Protein AF-A0A8B3LMM1-F1 (afdb_monomer_lite)

Foldseek 3Di:
DAEEEEEAPVVLVVVVCCCCPVVVHDPVRYDRWHQHYPPDDDGGGD

Structure (mmCIF, N/CA/C/O backbone):
data_AF-A0A8B3LMM1-F1
#
_entry.id   AF-A0A8B3LMM1-F1
#
loop_
_atom_site.group_PDB
_atom_site.id
_atom_site.type_symbol
_atom_site.label_atom_id
_atom_site.label_alt_id
_atom_site.label_comp_id
_atom_site.label_asym_id
_atom_site.label_entity_id
_atom_site.label_seq_id
_atom_site.pdbx_PDB_ins_code
_atom_site.Cartn_x
_atom_site.Cartn_y
_atom_site.Cartn_z
_atom_site.occupancy
_atom_site.B_iso_or_equiv
_atom_site.auth_seq_id
_atom_site.auth_comp_id
_atom_site.auth_asym_id
_atom_site.auth_atom_id
_atom_site.pdbx_PDB_model_num
ATOM 1 N N . ALA A 1 1 ? -2.544 4.672 17.800 1.00 83.06 1 ALA A N 1
ATOM 2 C CA . ALA A 1 1 ? -1.185 4.766 17.220 1.00 83.06 1 ALA A CA 1
ATOM 3 C C . ALA A 1 1 ? -1.319 4.858 15.705 1.00 83.06 1 ALA A C 1
ATOM 5 O O . ALA A 1 1 ? -2.283 4.309 15.189 1.00 83.06 1 ALA A O 1
ATOM 6 N N . PHE A 1 2 ? -0.420 5.563 15.017 1.00 94.00 2 PHE A N 1
ATOM 7 C CA . PHE A 1 2 ? -0.497 5.754 13.563 1.00 94.00 2 PHE A CA 1
ATOM 8 C C . PHE A 1 2 ? 0.221 4.623 12.814 1.00 94.00 2 PHE A C 1
ATOM 10 O O . PHE A 1 2 ? 1.358 4.289 13.157 1.00 94.00 2 PHE A O 1
ATOM 17 N N . GLY A 1 3 ? -0.430 4.034 11.809 1.00 95.56 3 GL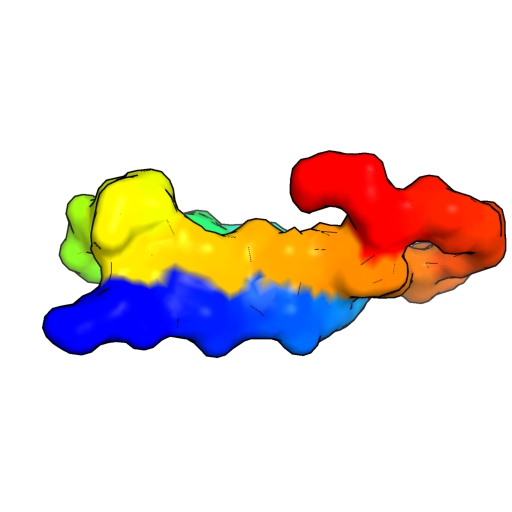Y A N 1
ATOM 18 C CA . GLY A 1 3 ? 0.139 2.969 10.979 1.00 95.56 3 GLY A CA 1
ATOM 19 C C . GLY A 1 3 ? 0.817 3.513 9.722 1.00 95.56 3 GLY A C 1
ATOM 20 O O . GLY A 1 3 ? 0.194 4.235 8.947 1.00 95.56 3 GLY A O 1
ATOM 21 N N . TRP A 1 4 ? 2.075 3.141 9.474 1.00 96.75 4 TRP A N 1
ATOM 22 C CA . TRP A 1 4 ? 2.808 3.557 8.274 1.00 96.75 4 TRP A CA 1
ATOM 23 C C . TRP A 1 4 ? 3.430 2.368 7.538 1.00 96.75 4 TRP A C 1
ATOM 25 O O . TRP A 1 4 ? 4.067 1.516 8.154 1.00 96.75 4 TRP A O 1
ATOM 35 N N . PHE A 1 5 ? 3.234 2.309 6.220 1.00 96.81 5 PHE A N 1
ATOM 36 C CA . PHE A 1 5 ? 3.767 1.260 5.352 1.00 96.81 5 PHE A CA 1
ATOM 37 C C . PHE A 1 5 ? 4.226 1.846 4.012 1.00 96.81 5 PHE A C 1
ATOM 39 O O . PHE A 1 5 ? 3.468 2.559 3.355 1.00 96.81 5 PHE A O 1
ATOM 46 N N . ALA A 1 6 ? 5.446 1.531 3.578 1.00 96.19 6 ALA A N 1
ATOM 47 C CA . ALA A 1 6 ? 5.982 1.969 2.292 1.00 96.19 6 ALA A CA 1
ATOM 48 C C . ALA A 1 6 ? 6.679 0.808 1.576 1.00 96.19 6 ALA A C 1
ATOM 50 O O . ALA A 1 6 ? 7.568 0.173 2.142 1.00 96.19 6 ALA A O 1
ATOM 51 N N . ALA A 1 7 ? 6.263 0.506 0.344 1.00 95.75 7 ALA A N 1
ATOM 52 C CA . ALA A 1 7 ? 6.768 -0.648 -0.400 1.00 95.75 7 ALA A CA 1
ATOM 53 C C . ALA A 1 7 ? 6.575 -0.499 -1.920 1.00 95.75 7 ALA A C 1
ATOM 55 O O . ALA A 1 7 ? 6.295 0.586 -2.434 1.00 95.75 7 ALA A O 1
ATOM 56 N N . GLU A 1 8 ? 6.718 -1.616 -2.636 1.00 96.81 8 GLU A N 1
ATOM 57 C CA . GLU A 1 8 ? 6.290 -1.761 -4.028 1.00 96.81 8 GLU A CA 1
ATOM 58 C C . GLU A 1 8 ? 4.791 -1.450 -4.174 1.00 96.81 8 GLU A C 1
ATOM 60 O O . GLU A 1 8 ? 3.993 -1.747 -3.280 1.00 96.81 8 GLU A O 1
ATOM 65 N N . ALA A 1 9 ? 4.400 -0.863 -5.305 1.00 96.12 9 ALA A N 1
ATOM 66 C CA . ALA A 1 9 ? 3.049 -0.362 -5.549 1.00 96.12 9 ALA A CA 1
ATOM 67 C C . ALA A 1 9 ? 1.918 -1.370 -5.279 1.00 96.12 9 ALA A C 1
ATOM 69 O O . ALA A 1 9 ? 0.890 -1.000 -4.706 1.00 96.12 9 ALA A O 1
ATOM 70 N N . THR A 1 10 ? 2.096 -2.633 -5.657 1.00 97.19 10 THR A N 1
ATOM 71 C CA . THR A 1 10 ? 1.112 -3.701 -5.436 1.00 97.19 10 THR A CA 1
ATOM 72 C C . THR A 1 10 ? 1.002 -4.029 -3.955 1.00 97.19 10 THR A C 1
ATOM 74 O O . THR A 1 10 ? -0.102 -4.071 -3.417 1.00 97.19 10 THR A O 1
ATOM 77 N N . ALA A 1 11 ? 2.134 -4.192 -3.269 1.00 97.62 11 ALA A N 1
ATOM 78 C CA . ALA A 1 11 ? 2.150 -4.462 -1.834 1.00 97.62 11 ALA A CA 1
ATOM 79 C C . ALA A 1 11 ? 1.525 -3.308 -1.030 1.00 97.62 11 ALA A C 1
ATOM 81 O O . ALA A 1 11 ? 0.671 -3.540 -0.173 1.00 97.62 11 ALA A O 1
ATOM 82 N N . ALA A 1 12 ? 1.884 -2.059 -1.345 1.00 97.56 12 ALA A N 1
ATOM 83 C CA . ALA A 1 12 ? 1.315 -0.874 -0.699 1.00 97.56 12 ALA A CA 1
ATOM 84 C C . ALA A 1 12 ? -0.202 -0.770 -0.914 1.00 97.56 12 A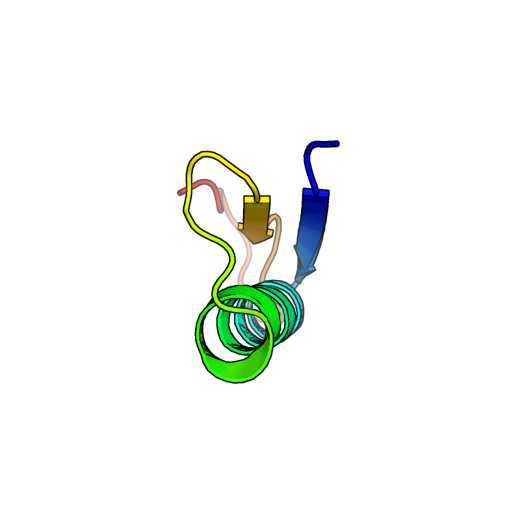LA A C 1
ATOM 86 O O 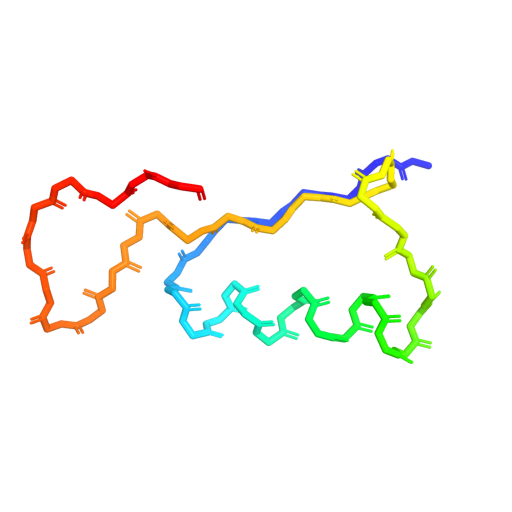. ALA A 1 12 ? -0.938 -0.393 0.001 1.00 97.56 12 ALA A O 1
ATOM 87 N N . LYS A 1 13 ? -0.685 -1.148 -2.104 1.00 97.62 13 LYS A N 1
ATOM 88 C CA . LYS A 1 13 ? -2.118 -1.224 -2.397 1.00 97.62 13 LYS A CA 1
ATOM 89 C C . LYS A 1 13 ? -2.819 -2.280 -1.535 1.00 97.62 13 LYS A C 1
ATOM 91 O O . LYS A 1 13 ? -3.823 -1.941 -0.916 1.00 97.62 13 LYS A O 1
ATOM 96 N N . VAL A 1 14 ? -2.278 -3.498 -1.448 1.00 98.31 14 VAL A N 1
ATOM 97 C CA . VAL A 1 14 ? -2.867 -4.598 -0.657 1.00 98.31 14 VAL A CA 1
ATOM 98 C C . VAL A 1 14 ? -3.024 -4.202 0.812 1.00 98.31 14 VAL A C 1
ATOM 100 O O . VAL A 1 14 ? -4.101 -4.359 1.383 1.00 98.31 14 VAL A O 1
ATOM 103 N N . VAL A 1 15 ? -1.982 -3.623 1.416 1.00 97.94 15 VAL A N 1
ATOM 104 C CA . VAL A 1 15 ? -2.038 -3.177 2.818 1.00 97.94 15 VAL A CA 1
ATOM 105 C C . VAL A 1 15 ?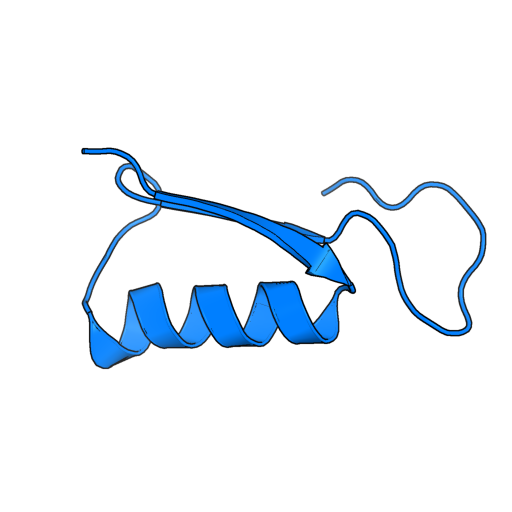 -3.084 -2.077 3.008 1.00 97.94 15 VAL A C 1
ATOM 107 O O . VAL A 1 15 ? -3.882 -2.143 3.942 1.00 97.94 15 VAL A O 1
ATOM 110 N N . ARG A 1 16 ? -3.138 -1.093 2.100 1.00 97.62 16 ARG A N 1
ATOM 111 C CA . ARG A 1 16 ? -4.134 -0.013 2.159 1.00 97.62 16 ARG A CA 1
ATOM 112 C C . ARG A 1 16 ? -5.567 -0.537 2.079 1.00 97.62 16 ARG A C 1
ATOM 114 O O . ARG A 1 16 ? -6.435 -0.033 2.788 1.00 97.62 16 ARG A O 1
ATOM 121 N N . GLU A 1 17 ? -5.820 -1.499 1.198 1.00 98.00 17 GLU A N 1
ATOM 122 C CA . GLU A 1 17 ? -7.143 -2.105 1.019 1.00 98.00 17 GLU A CA 1
ATOM 123 C C . GLU A 1 17 ? -7.557 -2.912 2.248 1.00 98.00 17 GLU A C 1
ATOM 125 O O . GLU A 1 17 ? -8.687 -2.767 2.704 1.00 98.00 17 GLU A O 1
ATOM 130 N N . TYR A 1 18 ? -6.637 -3.672 2.843 1.00 98.44 18 TYR A N 1
ATOM 131 C CA . TYR A 1 18 ? -6.897 -4.386 4.092 1.00 98.44 18 TYR A CA 1
ATOM 132 C C . TYR A 1 18 ? -7.207 -3.430 5.251 1.00 98.44 18 TYR A C 1
ATOM 134 O O . TYR A 1 18 ? -8.205 -3.598 5.953 1.00 98.44 18 TYR A O 1
ATOM 142 N N . TRP A 1 19 ? -6.401 -2.379 5.427 1.00 97.88 19 TRP A N 1
ATOM 143 C CA . TRP A 1 19 ? -6.640 -1.378 6.467 1.00 97.88 19 TRP A CA 1
ATOM 144 C C . TRP A 1 19 ? -8.001 -0.702 6.322 1.00 97.88 19 TRP A C 1
ATOM 146 O O . TRP A 1 19 ? -8.734 -0.616 7.301 1.00 97.88 19 TRP A O 1
ATOM 156 N N . ARG A 1 20 ? -8.379 -0.285 5.111 1.00 96.44 20 ARG A N 1
ATOM 157 C CA . ARG A 1 20 ? -9.654 0.411 4.882 1.00 96.44 20 ARG A CA 1
ATOM 158 C C . ARG A 1 20 ? -10.859 -0.523 4.893 1.00 96.44 20 ARG A C 1
ATOM 160 O O . ARG A 1 20 ? -11.887 -0.174 5.456 1.00 96.44 20 ARG A O 1
ATOM 167 N N . GLY A 1 21 ? -10.747 -1.675 4.239 1.00 97.69 21 GLY A N 1
ATOM 168 C CA . GLY A 1 21 ? -11.864 -2.589 4.016 1.00 97.69 21 GLY A CA 1
ATOM 169 C C . GLY A 1 21 ? -12.102 -3.551 5.173 1.00 97.69 21 GLY A C 1
ATOM 170 O O . GLY A 1 21 ? -13.249 -3.814 5.516 1.00 97.69 21 GLY A O 1
ATOM 171 N N . THR A 1 22 ? -11.036 -4.071 5.783 1.00 98.19 22 THR A N 1
ATOM 172 C CA . THR A 1 22 ? -11.145 -5.065 6.860 1.00 98.19 22 THR A CA 1
ATOM 173 C C . THR A 1 22 ? -11.058 -4.429 8.239 1.00 98.19 22 THR A C 1
ATOM 175 O O . THR A 1 22 ? -11.809 -4.818 9.127 1.00 98.19 22 THR A O 1
ATOM 178 N N . LEU A 1 23 ? -10.163 -3.455 8.430 1.00 97.38 23 LEU A N 1
ATOM 179 C CA . LEU A 1 23 ? -9.965 -2.824 9.741 1.00 97.38 23 LEU A CA 1
ATOM 180 C C . LEU A 1 23 ? -10.725 -1.503 9.917 1.00 97.38 23 LEU A C 1
ATOM 182 O O . LEU A 1 23 ? -10.779 -0.989 11.029 1.00 97.38 23 LEU A O 1
ATOM 186 N N . GLY A 1 24 ? -11.291 -0.942 8.844 1.00 97.44 24 GLY A N 1
ATOM 187 C CA . GLY A 1 24 ? -11.993 0.343 8.885 1.00 97.44 24 GLY A CA 1
ATOM 188 C C . GLY A 1 24 ? -11.092 1.555 9.149 1.00 97.44 24 GLY A C 1
ATOM 189 O O . GLY A 1 24 ? -11.607 2.631 9.434 1.00 97.44 24 GLY A O 1
ATOM 190 N N . LEU A 1 25 ? -9.768 1.404 9.048 1.00 97.38 25 LEU A N 1
ATOM 191 C CA . LEU A 1 25 ? -8.816 2.463 9.370 1.00 97.38 25 LEU A CA 1
ATOM 192 C C . LEU A 1 25 ? -8.761 3.522 8.266 1.00 97.38 25 LEU A C 1
ATOM 194 O O . LEU A 1 25 ? -8.547 3.233 7.079 1.00 97.38 25 LEU A O 1
ATOM 198 N N . GLY A 1 26 ? -8.941 4.771 8.683 1.00 93.50 26 GLY A N 1
ATOM 199 C CA . GLY A 1 26 ? -8.993 5.937 7.819 1.00 93.50 26 GLY A CA 1
ATOM 200 C C . GLY A 1 26 ? -7.622 6.480 7.415 1.00 93.50 26 GLY A C 1
ATOM 201 O O . GLY A 1 26 ? -6.561 5.942 7.734 1.00 93.50 26 GLY A O 1
ATOM 202 N N . ARG A 1 27 ? -7.649 7.602 6.686 1.00 93.94 27 ARG A N 1
ATOM 203 C CA . ARG A 1 27 ? -6.431 8.316 6.262 1.00 93.94 27 ARG A CA 1
ATOM 204 C C . ARG A 1 27 ? -5.722 9.007 7.435 1.00 93.94 27 ARG A C 1
ATOM 206 O O . ARG A 1 27 ? -4.510 9.162 7.384 1.00 93.94 27 ARG A O 1
ATOM 213 N N . ASP A 1 28 ? -6.466 9.363 8.478 1.00 96.81 28 ASP A N 1
ATOM 214 C CA . ASP A 1 28 ? -5.926 10.020 9.675 1.00 96.81 28 ASP A CA 1
ATOM 215 C C . ASP A 1 28 ? -5.268 9.018 10.640 1.00 96.81 28 ASP A C 1
ATOM 217 O O . ASP A 1 28 ? -4.531 9.393 11.547 1.00 96.81 28 ASP A O 1
ATOM 221 N N . GLU A 1 29 ? -5.494 7.723 10.411 1.00 97.69 29 GLU A N 1
ATOM 222 C CA . GLU A 1 29 ? -4.967 6.628 11.228 1.00 97.69 29 GLU A CA 1
ATOM 223 C C . GLU A 1 29 ? -3.845 5.865 10.521 1.00 97.69 29 GLU A C 1
ATOM 225 O O . GLU A 1 29 ? -3.008 5.241 11.180 1.00 97.69 29 GLU A O 1
ATOM 230 N N . THR A 1 30 ? -3.827 5.894 9.183 1.00 97.25 30 THR A N 1
ATOM 231 C CA . THR A 1 30 ? -2.893 5.105 8.380 1.00 97.25 30 THR A CA 1
ATOM 232 C C . THR A 1 30 ? -2.395 5.804 7.116 1.00 97.25 30 THR A C 1
ATOM 234 O O . THR A 1 30 ? -3.140 6.492 6.413 1.00 97.25 30 THR A O 1
ATOM 237 N N . LEU A 1 31 ? -1.137 5.531 6.759 1.00 96.69 31 LEU A N 1
ATOM 238 C CA . LEU A 1 31 ? -0.532 5.910 5.482 1.00 96.69 31 LEU A CA 1
ATOM 239 C C . LEU A 1 31 ? 0.178 4.715 4.835 1.00 96.69 31 LEU A C 1
ATOM 241 O O . LEU A 1 31 ? 1.114 4.150 5.395 1.00 96.69 31 LEU A O 1
ATOM 245 N N . ALA A 1 32 ? -0.251 4.373 3.619 1.00 96.88 32 ALA A N 1
ATOM 246 C CA . ALA A 1 32 ? 0.360 3.348 2.778 1.00 96.88 32 ALA A CA 1
ATOM 247 C C . ALA A 1 32 ? 0.859 3.973 1.463 1.00 96.88 32 ALA A C 1
ATOM 249 O O . ALA A 1 32 ? 0.042 4.402 0.641 1.00 96.88 32 ALA A O 1
ATOM 250 N N . ALA A 1 33 ? 2.180 4.018 1.277 1.00 95.31 33 ALA A N 1
ATOM 251 C CA . ALA A 1 33 ? 2.855 4.689 0.166 1.00 95.31 33 ALA A CA 1
ATOM 252 C C . ALA A 1 33 ? 3.559 3.699 -0.780 1.00 95.31 33 ALA A C 1
ATOM 254 O O . ALA A 1 33 ? 4.172 2.720 -0.355 1.00 95.31 33 ALA A O 1
ATOM 255 N N . ALA A 1 34 ? 3.487 3.970 -2.082 1.00 95.00 34 ALA A N 1
ATOM 256 C CA . ALA A 1 34 ? 4.162 3.191 -3.116 1.00 95.00 34 ALA A CA 1
ATOM 257 C C . ALA A 1 34 ? 5.451 3.903 -3.546 1.00 95.00 34 ALA A C 1
ATOM 259 O O . ALA A 1 34 ? 5.390 4.882 -4.282 1.00 95.00 34 ALA A O 1
ATOM 260 N N . TYR A 1 35 ? 6.609 3.420 -3.096 1.00 93.19 35 TYR A N 1
ATOM 261 C CA . TYR A 1 35 ? 7.903 4.066 -3.379 1.00 93.19 35 TYR A CA 1
ATOM 262 C C . TYR A 1 35 ? 8.488 3.670 -4.730 1.00 93.19 35 TYR A C 1
ATOM 264 O O . TYR A 1 35 ? 9.272 4.406 -5.321 1.00 93.19 35 TYR A O 1
ATOM 272 N N . TRP A 1 36 ? 8.127 2.490 -5.218 1.00 93.44 36 TRP A N 1
ATOM 273 C CA . TRP A 1 36 ? 8.602 1.983 -6.494 1.00 93.44 36 TRP A CA 1
ATOM 274 C C . TRP A 1 36 ? 7.583 1.016 -7.090 1.00 93.44 36 TRP A C 1
ATOM 276 O O . TRP A 1 36 ? 6.655 0.556 -6.418 1.00 93.44 36 TRP A O 1
ATOM 286 N N . ARG A 1 37 ? 7.744 0.707 -8.376 1.00 95.06 37 ARG A N 1
ATOM 287 C CA . ARG A 1 37 ? 6.898 -0.247 -9.093 1.00 95.06 37 ARG A CA 1
ATOM 288 C C . ARG A 1 37 ? 7.757 -1.128 -9.979 1.00 95.06 37 ARG A C 1
ATOM 290 O O . ARG A 1 37 ? 8.565 -0.626 -10.758 1.00 95.06 37 ARG A O 1
ATOM 297 N N . ARG A 1 38 ? 7.560 -2.444 -9.898 1.00 93.81 38 ARG A N 1
ATOM 298 C CA . ARG A 1 38 ? 8.287 -3.381 -10.763 1.00 93.81 38 ARG A CA 1
ATOM 299 C C . ARG A 1 38 ? 7.981 -3.093 -12.238 1.00 93.81 38 ARG A C 1
ATOM 301 O O . ARG A 1 38 ? 6.820 -2.949 -12.611 1.00 93.81 38 ARG A O 1
ATOM 308 N N . GLY A 1 39 ? 9.020 -3.051 -13.072 1.00 95.00 39 GLY A N 1
ATOM 309 C CA . GLY A 1 39 ? 8.895 -2.770 -14.507 1.00 95.00 39 GLY A CA 1
ATOM 310 C C . GLY A 1 39 ? 8.733 -1.287 -14.853 1.00 95.00 39 GLY A C 1
ATOM 311 O O . GLY A 1 39 ? 8.497 -0.969 -16.012 1.00 95.00 39 GLY A O 1
ATOM 312 N N . SER A 1 40 ? 8.869 -0.387 -13.876 1.00 92.12 40 SER A N 1
ATOM 313 C CA . SER A 1 40 ? 8.873 1.059 -14.089 1.00 92.12 40 SER A CA 1
ATOM 314 C C . SER A 1 40 ? 10.141 1.660 -13.494 1.00 92.12 40 SER A C 1
ATOM 316 O O .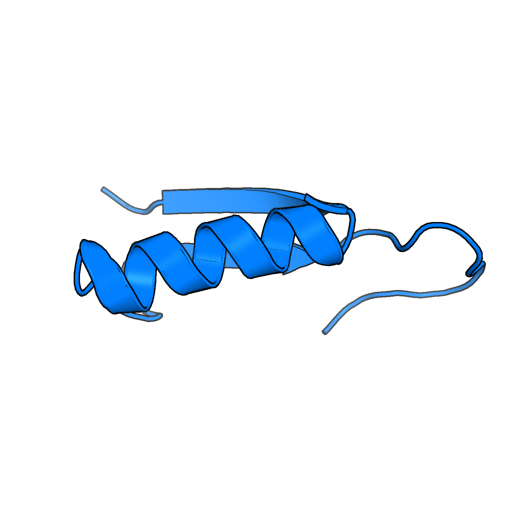 SER A 1 40 ? 10.517 1.329 -12.372 1.00 92.12 40 SER A O 1
ATOM 318 N N . ALA A 1 41 ? 10.775 2.568 -14.228 1.00 88.25 41 ALA A N 1
ATOM 319 C CA . ALA A 1 41 ? 11.831 3.436 -13.718 1.00 88.25 41 ALA A CA 1
ATOM 320 C C . ALA A 1 41 ? 11.341 4.891 -13.763 1.00 88.25 41 ALA A C 1
ATOM 322 O O . ALA A 1 41 ? 10.534 5.239 -14.624 1.00 88.25 41 ALA A O 1
ATOM 323 N N . GLY A 1 42 ? 11.808 5.727 -12.835 1.00 83.19 42 GLY A N 1
ATOM 324 C CA . GLY A 1 42 ? 11.400 7.130 -12.719 1.00 83.19 42 GLY A CA 1
ATOM 325 C C . GLY A 1 42 ? 10.7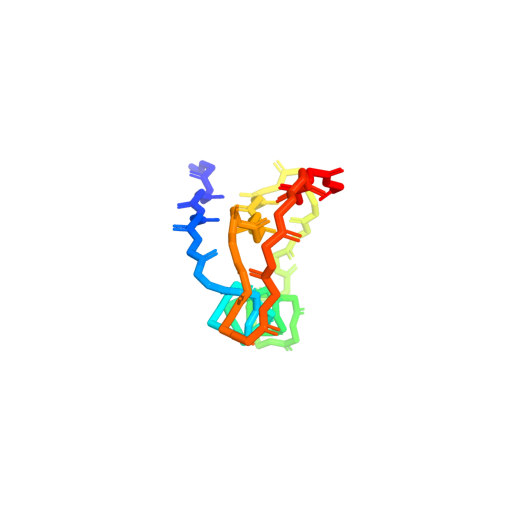74 7.467 -11.365 1.00 83.19 42 GLY A C 1
ATOM 326 O O . GLY A 1 42 ? 10.646 6.609 -10.491 1.00 83.19 42 GLY A O 1
ATOM 327 N N . LEU A 1 43 ? 10.417 8.741 -11.187 1.00 74.81 43 LEU A N 1
ATOM 328 C CA . LEU A 1 43 ? 9.834 9.238 -9.943 1.00 74.81 43 LEU A CA 1
ATOM 329 C C . LEU A 1 43 ? 8.443 8.634 -9.728 1.00 74.81 43 LEU A C 1
ATOM 331 O O . LEU A 1 43 ? 7.533 8.832 -10.528 1.00 74.81 43 LEU A O 1
ATOM 335 N N . MET A 1 44 ? 8.292 7.922 -8.615 1.00 72.06 44 MET A N 1
ATOM 336 C CA . MET A 1 44 ? 7.021 7.422 -8.110 1.00 72.06 44 MET A CA 1
ATOM 337 C C . MET A 1 44 ? 6.811 8.052 -6.735 1.00 72.06 44 MET A C 1
ATOM 339 O O . MET A 1 44 ? 7.333 7.571 -5.735 1.00 72.06 44 MET A O 1
ATOM 343 N N . ALA A 1 45 ? 6.098 9.173 -6.695 1.00 60.09 45 ALA A N 1
ATOM 344 C CA . ALA A 1 45 ? 5.620 9.763 -5.454 1.00 60.09 45 ALA A CA 1
ATOM 345 C C . ALA A 1 45 ? 4.230 10.353 -5.705 1.00 60.09 45 ALA A C 1
ATOM 347 O O . ALA A 1 45 ? 4.068 11.231 -6.552 1.00 60.09 45 ALA A O 1
ATOM 348 N N . GLY A 1 46 ? 3.240 9.821 -4.992 1.00 52.78 46 GLY A N 1
ATOM 349 C CA . GLY A 1 46 ? 1.840 10.237 -4.995 1.00 52.78 46 GLY A CA 1
ATOM 350 C C . GLY A 1 46 ? 1.162 9.760 -3.723 1.00 52.78 46 GLY A C 1
ATOM 351 O O . GLY A 1 46 ? 1.396 8.585 -3.352 1.00 52.78 46 GLY A O 1
#

Sequence (46 aa):
AFGWFAAEATAAKVVREYWRGTLGLGRDETLAAAYWRRGSAGLMAG

Radius of gyration: 11.24 Å; chains: 1; bounding box: 24×15×32 Å

pLDDT: mean 92.84, std 9.58, range [52.78, 98.44]

Secondary structure (DSSP, 8-state):
--EEEEEEHHHHHHHHHHHHHTS---TTTEEEEEEE-TT--S----